Protein AF-A0A1H0BA08-F1 (afdb_monomer_lite)

Foldseek 3Di:
DPDPVVVVVVVVVVVVVVVVPDPDPPVVVVPPVPDPPPDDDDDDDCVVVVVVVVVPDDDPCNVVVVVVVVVVVVVVVVVVPDDPADPVNVVVVVVPDDD

Radius of gyration: 30.66 Å; chains: 1; bounding box: 64×46×69 Å

Organism: NCBI:txid391948

pLDDT: mean 82.48, std 11.99, range [54.66, 98.56]

Secondary structure (DSSP, 8-state):
---HHHHHHHHHHHHHHHHT-PPPP-TTGGGS---TTSPPPPPPPSHHHHHHGGGG---TTHHHHHHHHHHHHHHHHHHHTS-SS-HHHHHHHHH----

Sequence (99 aa):
MPHPCRALLLAVLATLGLAACTQFPELDARTADIDPRTPYPALVPLDPLLGRAKDDQITGDTESRLDARAAGLRARAAAMRGDVIGDDTRARMAAGVTR

Structure (mmCIF, N/CA/C/O backbone):
data_AF-A0A1H0BA08-F1
#
_entry.id   AF-A0A1H0BA08-F1
#
loop_
_atom_site.group_PDB
_atom_site.id
_atom_site.type_symbol
_atom_site.label_atom_id
_atom_site.label_alt_id
_atom_site.label_comp_id
_atom_site.label_asym_id
_atom_site.label_entity_id
_atom_site.label_seq_id
_atom_site.pdbx_PDB_ins_code
_atom_site.Cartn_x
_atom_site.Cartn_y
_atom_site.Cartn_z
_atom_site.occupancy
_atom_site.B_iso_or_equiv
_atom_site.auth_seq_id
_atom_site.auth_comp_id
_atom_site.auth_asym_id
_atom_site.auth_atom_id
_atom_site.pdbx_PDB_model_num
ATOM 1 N N . MET A 1 1 ? -1.288 -20.493 38.846 1.00 56.03 1 MET A N 1
ATOM 2 C CA . MET A 1 1 ? -1.447 -21.899 38.415 1.00 56.03 1 MET A CA 1
ATOM 3 C C . MET A 1 1 ? -1.705 -21.904 36.914 1.00 56.03 1 MET A C 1
ATOM 5 O O . MET A 1 1 ? -2.796 -21.506 36.519 1.00 56.03 1 MET A O 1
ATOM 9 N N . PRO A 1 2 ? -0.705 -22.203 36.066 1.00 57.56 2 PRO A N 1
ATOM 10 C CA . PRO A 1 2 ? -0.898 -22.193 34.618 1.00 57.56 2 PRO A CA 1
ATOM 11 C C . PRO A 1 2 ? -1.945 -23.244 34.238 1.00 57.56 2 PRO A C 1
ATOM 13 O O . PRO A 1 2 ? -1.864 -24.396 34.656 1.00 57.56 2 PRO A O 1
ATOM 16 N N . HIS A 1 3 ? -2.977 -22.816 33.513 1.00 67.06 3 HIS A N 1
ATOM 17 C CA . HIS A 1 3 ? -4.116 -23.666 33.195 1.00 67.06 3 HIS A CA 1
ATOM 18 C C . HIS A 1 3 ? -3.697 -24.788 32.236 1.00 67.06 3 HIS A C 1
ATOM 20 O O . HIS A 1 3 ? -3.103 -24.491 31.194 1.00 67.06 3 HIS A O 1
ATOM 26 N N . PRO A 1 4 ? -4.041 -26.054 32.539 1.00 75.38 4 PRO A N 1
ATOM 27 C CA . PRO A 1 4 ? -3.631 -27.217 31.745 1.00 75.38 4 PRO A CA 1
ATOM 28 C C . PRO A 1 4 ? -4.077 -27.092 30.282 1.00 75.38 4 PRO A C 1
ATOM 30 O O . PRO A 1 4 ? -3.377 -27.521 29.371 1.00 75.38 4 PRO A O 1
ATOM 33 N N . CYS A 1 5 ? -5.188 -26.389 30.054 1.00 78.06 5 CYS A N 1
ATOM 34 C CA . CYS A 1 5 ? -5.726 -26.089 28.733 1.00 78.06 5 CYS A CA 1
ATOM 35 C C . CYS A 1 5 ? -4.782 -25.212 27.882 1.00 78.06 5 CYS A C 1
ATOM 37 O O . CYS A 1 5 ? -4.618 -25.454 26.691 1.00 78.06 5 CYS A O 1
ATOM 39 N N . ARG A 1 6 ? -4.085 -24.238 28.490 1.00 87.69 6 ARG A N 1
ATOM 40 C CA . ARG A 1 6 ? -3.139 -23.354 27.783 1.00 87.69 6 ARG A CA 1
ATOM 41 C C . ARG A 1 6 ? -1.822 -24.064 27.463 1.00 87.69 6 ARG A C 1
ATOM 43 O O . ARG A 1 6 ? -1.255 -23.830 26.402 1.00 87.69 6 ARG A O 1
ATOM 50 N N . ALA A 1 7 ? -1.359 -24.942 28.352 1.00 86.50 7 ALA A N 1
ATOM 51 C CA . ALA A 1 7 ? -0.179 -25.772 28.108 1.00 86.50 7 ALA A CA 1
ATOM 52 C C . ALA A 1 7 ? -0.425 -26.787 26.977 1.00 86.50 7 ALA A C 1
ATOM 54 O O . ALA A 1 7 ? 0.413 -26.928 26.090 1.00 86.50 7 ALA A O 1
ATOM 55 N N . LEU A 1 8 ? -1.605 -27.419 26.960 1.00 89.69 8 LEU A N 1
ATOM 56 C CA . LEU A 1 8 ? -2.020 -28.330 25.891 1.00 89.69 8 LEU A CA 1
ATOM 57 C C . LEU A 1 8 ? -2.056 -27.622 24.529 1.00 89.69 8 LEU A C 1
ATOM 59 O O . LEU A 1 8 ? -1.520 -28.128 23.549 1.00 89.69 8 LEU A O 1
ATOM 63 N N . LEU A 1 9 ? -2.642 -26.424 24.476 1.00 92.69 9 LEU A N 1
ATOM 64 C CA . LEU A 1 9 ? -2.798 -25.667 23.233 1.00 92.69 9 LEU A CA 1
ATOM 65 C C . LEU A 1 9 ? -1.442 -25.230 22.648 1.00 92.69 9 LEU A C 1
ATOM 67 O O . LEU A 1 9 ? -1.236 -25.308 21.439 1.00 92.69 9 LEU A O 1
ATOM 71 N N . LEU A 1 10 ? -0.484 -24.853 23.504 1.00 92.38 10 LEU A N 1
ATOM 72 C CA . LEU A 1 10 ? 0.888 -24.541 23.087 1.00 92.38 10 LEU A CA 1
ATOM 73 C C . LEU A 1 10 ? 1.646 -25.776 22.578 1.00 92.38 10 LEU A C 1
ATOM 75 O O . LEU A 1 10 ? 2.374 -25.672 21.594 1.00 92.38 10 LEU A O 1
ATOM 79 N N . ALA A 1 11 ? 1.456 -26.944 23.200 1.00 91.00 11 ALA A N 1
ATOM 80 C CA . ALA A 1 11 ? 2.072 -28.192 22.745 1.00 91.00 11 ALA A CA 1
ATOM 81 C C . ALA A 1 11 ? 1.537 -28.635 21.369 1.00 91.00 11 ALA A C 1
ATOM 83 O O . ALA A 1 11 ? 2.307 -29.045 20.498 1.00 91.00 11 ALA A O 1
ATOM 84 N N . VAL A 1 12 ? 0.228 -28.489 21.136 1.00 92.31 12 VAL A N 1
ATOM 85 C CA . VAL A 1 12 ? -0.388 -28.758 19.826 1.00 92.31 12 VAL A CA 1
ATOM 86 C C . VAL A 1 12 ? 0.171 -27.808 18.761 1.00 92.31 12 VAL A C 1
ATOM 88 O O . VAL A 1 12 ? 0.626 -28.262 17.718 1.00 92.31 12 VAL A O 1
ATOM 91 N N . LEU A 1 13 ? 0.235 -26.502 19.033 1.00 91.50 13 LEU A N 1
ATOM 92 C CA . LEU A 1 13 ? 0.805 -25.532 18.087 1.00 91.50 13 LEU A CA 1
ATOM 93 C C . LEU A 1 13 ? 2.279 -25.811 17.760 1.00 91.50 13 LEU A C 1
ATOM 95 O O . LEU A 1 13 ? 2.676 -25.701 16.602 1.00 91.50 13 LEU A O 1
ATOM 99 N N . ALA A 1 14 ? 3.082 -26.202 18.753 1.00 89.00 14 ALA A N 1
ATOM 100 C CA . ALA A 1 14 ? 4.492 -26.526 18.545 1.00 89.00 14 ALA A CA 1
ATOM 101 C C . ALA A 1 14 ? 4.676 -27.756 17.640 1.00 89.00 14 ALA A C 1
ATOM 103 O O . ALA A 1 14 ? 5.490 -27.728 16.719 1.00 89.00 14 ALA A O 1
ATOM 104 N N . THR A 1 15 ? 3.895 -28.818 17.857 1.00 87.56 15 THR A N 1
ATOM 105 C CA . THR A 1 15 ? 3.964 -30.036 17.028 1.00 87.56 15 THR A CA 1
ATOM 106 C C . THR A 1 15 ? 3.490 -29.795 15.593 1.00 87.56 15 THR A C 1
ATOM 108 O O . THR A 1 15 ? 4.132 -30.271 14.657 1.00 87.56 15 THR A O 1
ATOM 111 N N . LEU A 1 16 ? 2.440 -28.989 15.397 1.00 87.25 16 LEU A N 1
ATOM 112 C CA . LEU A 1 16 ? 1.994 -28.575 14.062 1.00 87.25 16 LEU A CA 1
ATOM 113 C C . LEU A 1 16 ? 3.032 -27.691 13.354 1.00 87.25 16 LEU A C 1
ATOM 115 O O . LEU A 1 16 ? 3.239 -27.846 12.155 1.00 87.25 16 LEU A O 1
ATOM 119 N N . GLY A 1 17 ? 3.706 -26.796 14.081 1.00 85.38 17 GLY A N 1
ATOM 120 C CA . GLY A 1 17 ? 4.761 -25.943 13.527 1.00 85.38 17 GLY A CA 1
ATOM 121 C C . GLY A 1 17 ? 5.974 -26.735 13.031 1.00 85.38 17 GLY A C 1
ATOM 122 O O . GLY A 1 17 ? 6.504 -26.431 11.967 1.00 85.38 17 GLY A O 1
ATOM 123 N N . LEU A 1 18 ? 6.372 -27.790 13.750 1.00 79.31 18 LEU A N 1
ATOM 124 C CA . LEU A 1 18 ? 7.434 -28.699 13.300 1.00 79.31 18 LEU A CA 1
ATOM 125 C C . LEU A 1 18 ? 7.016 -29.522 12.070 1.00 79.31 18 LEU A C 1
ATOM 127 O O . LEU A 1 18 ? 7.849 -29.777 11.205 1.00 79.31 18 LEU A O 1
ATOM 131 N N . ALA A 1 19 ? 5.739 -29.906 11.966 1.00 76.56 19 ALA A N 1
ATOM 132 C CA . ALA A 1 19 ? 5.204 -30.619 10.803 1.00 76.56 19 ALA A CA 1
ATOM 133 C C . ALA A 1 19 ? 4.975 -29.711 9.578 1.00 76.56 19 ALA A C 1
ATOM 135 O O . ALA A 1 19 ? 4.912 -30.205 8.454 1.00 76.56 19 ALA A O 1
ATOM 136 N N . ALA A 1 20 ? 4.867 -28.393 9.775 1.00 71.06 20 ALA A N 1
ATOM 137 C CA . ALA A 1 20 ? 4.725 -27.415 8.696 1.00 71.06 20 ALA A CA 1
ATOM 138 C C . ALA A 1 20 ? 6.035 -27.161 7.930 1.00 71.06 20 ALA A C 1
ATOM 140 O O . ALA A 1 20 ? 6.000 -26.628 6.821 1.00 71.06 20 ALA A O 1
ATOM 141 N N . CYS A 1 21 ? 7.184 -27.578 8.473 1.00 72.81 21 CYS A N 1
ATOM 142 C CA . CYS A 1 21 ? 8.442 -27.663 7.734 1.00 72.81 21 CYS A CA 1
ATOM 143 C C . CYS A 1 21 ? 8.414 -28.875 6.790 1.00 72.81 21 CYS A C 1
ATOM 145 O O . CYS A 1 21 ? 9.145 -29.848 6.968 1.00 72.81 21 CYS A O 1
ATOM 147 N N . THR A 1 22 ? 7.529 -28.837 5.798 1.00 73.75 22 THR A N 1
ATOM 148 C CA . THR A 1 22 ? 7.483 -29.839 4.735 1.00 73.75 22 THR A CA 1
ATOM 149 C C . THR A 1 22 ? 8.632 -29.610 3.762 1.00 73.75 22 THR A C 1
ATOM 151 O O . THR A 1 22 ? 9.071 -28.475 3.565 1.00 73.75 22 THR A O 1
ATOM 154 N N . GLN A 1 23 ? 9.108 -30.682 3.130 1.00 71.81 23 GLN A N 1
ATOM 155 C CA . GLN A 1 23 ? 10.139 -30.608 2.098 1.00 71.81 23 GLN A CA 1
ATOM 156 C C . GLN A 1 23 ? 9.744 -29.575 1.034 1.00 71.81 23 GLN A C 1
ATOM 158 O O . GLN A 1 23 ? 8.631 -29.617 0.506 1.00 71.81 23 GLN A O 1
ATOM 163 N N . PHE A 1 24 ? 10.648 -28.633 0.751 1.00 69.75 24 PHE A N 1
ATOM 164 C CA . PHE A 1 24 ? 10.483 -27.699 -0.356 1.00 69.75 24 PHE A CA 1
ATOM 165 C C . PHE A 1 24 ? 10.257 -28.522 -1.630 1.00 69.75 24 PHE A C 1
ATOM 167 O O . PHE A 1 24 ? 11.071 -29.407 -1.908 1.00 69.75 24 PHE A O 1
ATOM 174 N N . PRO A 1 25 ? 9.160 -28.302 -2.375 1.00 66.62 25 PRO A N 1
ATOM 175 C CA . PRO A 1 25 ? 8.966 -29.009 -3.627 1.00 66.62 25 PRO A CA 1
ATOM 176 C C . PRO A 1 25 ? 10.139 -28.654 -4.536 1.00 66.62 25 PRO A C 1
ATOM 178 O O . PRO A 1 25 ? 10.433 -27.476 -4.739 1.00 66.62 25 PRO A O 1
ATOM 181 N N . GLU A 1 26 ? 10.834 -29.670 -5.038 1.00 63.34 26 GLU A N 1
ATOM 182 C CA . GLU A 1 26 ? 11.951 -29.498 -5.958 1.00 63.34 26 GLU A CA 1
ATOM 183 C C . GLU A 1 26 ? 11.413 -28.779 -7.203 1.00 63.34 26 GLU A C 1
ATOM 185 O O . GLU A 1 26 ? 10.745 -29.357 -8.059 1.00 63.34 26 GLU A O 1
ATOM 190 N N . LEU A 1 27 ? 11.647 -27.467 -7.282 1.00 58.72 27 LEU A N 1
ATOM 191 C CA . LEU A 1 27 ? 11.301 -26.610 -8.420 1.00 58.72 27 LEU A CA 1
ATOM 192 C C . LEU A 1 27 ? 12.232 -26.868 -9.622 1.00 58.72 27 LEU A C 1
ATOM 194 O O . LEU A 1 27 ? 12.439 -25.992 -10.462 1.00 58.72 27 LEU A O 1
ATOM 198 N N . ASP A 1 28 ? 12.736 -28.095 -9.746 1.00 56.06 28 ASP A N 1
ATOM 199 C CA . ASP A 1 28 ? 13.428 -28.611 -10.926 1.00 56.06 28 ASP A CA 1
ATOM 200 C C . ASP A 1 28 ? 12.467 -28.878 -12.091 1.00 56.06 28 ASP A C 1
ATOM 202 O O . ASP A 1 28 ? 12.894 -29.235 -13.186 1.00 56.06 28 ASP A O 1
ATOM 206 N N . ALA A 1 29 ? 11.179 -28.549 -11.938 1.00 55.03 29 ALA A N 1
ATOM 207 C CA . ALA A 1 29 ? 10.223 -28.388 -13.036 1.00 55.03 29 ALA A CA 1
ATOM 208 C C . ALA A 1 29 ? 10.586 -27.256 -14.034 1.00 55.03 29 ALA A C 1
ATOM 210 O O . ALA A 1 29 ? 9.796 -26.928 -14.916 1.00 55.03 29 ALA A O 1
ATOM 211 N N . ARG A 1 30 ? 11.812 -26.707 -13.982 1.00 54.66 30 ARG A N 1
ATOM 212 C CA . ARG A 1 30 ? 12.487 -26.178 -15.185 1.00 54.66 30 ARG A CA 1
ATOM 213 C C . ARG A 1 30 ? 12.867 -27.276 -16.194 1.00 54.66 30 ARG A C 1
ATOM 215 O O . ARG A 1 30 ? 13.525 -26.983 -17.181 1.00 54.66 30 ARG A O 1
ATOM 222 N N . THR A 1 31 ? 12.443 -28.511 -15.964 1.00 55.97 31 THR A N 1
ATOM 223 C CA . THR A 1 31 ? 12.458 -29.627 -16.911 1.00 55.97 31 THR A CA 1
ATOM 224 C C . THR A 1 31 ? 11.062 -29.897 -17.471 1.00 55.97 31 THR A C 1
ATOM 226 O O . THR A 1 31 ? 10.678 -31.037 -17.713 1.00 55.97 31 THR A O 1
ATOM 229 N N . ALA A 1 32 ? 10.281 -28.848 -17.757 1.00 61.28 32 ALA A N 1
ATOM 230 C CA . ALA A 1 32 ? 9.478 -28.979 -18.968 1.00 61.28 32 ALA A CA 1
ATOM 231 C C . ALA A 1 32 ? 10.462 -29.361 -20.086 1.00 61.28 32 ALA A C 1
ATOM 233 O O . ALA A 1 32 ? 11.551 -28.786 -20.145 1.00 61.28 32 ALA A O 1
ATOM 234 N N . ASP A 1 33 ? 10.123 -30.361 -20.895 1.00 64.75 33 ASP A N 1
ATOM 235 C CA . ASP A 1 33 ? 10.911 -30.792 -22.050 1.00 64.75 33 ASP A CA 1
ATOM 236 C C . ASP A 1 33 ? 10.862 -29.647 -23.080 1.00 64.75 33 ASP A C 1
ATOM 238 O O . ASP A 1 33 ? 10.061 -29.623 -24.014 1.00 64.75 33 ASP A O 1
ATOM 242 N N . ILE A 1 34 ? 11.595 -28.572 -22.786 1.00 68.25 34 ILE A N 1
ATOM 243 C CA . ILE A 1 34 ? 11.654 -27.374 -23.602 1.00 68.25 34 ILE A CA 1
ATOM 244 C C . ILE A 1 34 ? 12.514 -27.786 -24.775 1.00 68.25 34 ILE A C 1
ATOM 246 O O . ILE A 1 34 ? 13.722 -27.974 -24.620 1.00 68.25 34 ILE A O 1
ATOM 250 N N . ASP A 1 35 ? 11.881 -27.933 -25.939 1.00 80.31 35 ASP A N 1
ATOM 251 C CA . ASP A 1 35 ? 12.602 -28.106 -27.191 1.00 80.31 35 ASP A CA 1
ATOM 252 C C . ASP A 1 35 ? 13.708 -27.033 -27.229 1.00 80.31 35 ASP A C 1
ATOM 254 O O . ASP A 1 35 ? 13.383 -25.842 -27.176 1.00 80.31 35 ASP A O 1
ATOM 258 N N . PRO A 1 36 ? 15.000 -27.409 -27.295 1.00 77.88 36 PRO A N 1
ATOM 259 C CA . PRO A 1 36 ? 16.110 -26.459 -27.339 1.00 77.88 36 PRO A CA 1
ATOM 260 C C . PRO A 1 36 ? 16.028 -25.494 -28.527 1.00 77.88 36 PRO A C 1
ATOM 262 O O . PRO A 1 36 ? 16.727 -24.483 -28.561 1.00 77.88 36 PRO A O 1
ATOM 265 N N . ARG A 1 37 ? 15.193 -25.815 -29.524 1.00 84.94 37 ARG A N 1
ATOM 266 C CA . ARG A 1 37 ? 14.891 -24.967 -30.678 1.00 84.94 37 ARG A CA 1
ATOM 267 C C . ARG A 1 37 ? 13.746 -23.988 -30.431 1.00 84.94 37 ARG A C 1
ATOM 269 O O . ARG A 1 37 ? 13.482 -23.166 -31.308 1.00 84.94 37 ARG A O 1
ATOM 276 N N . THR A 1 38 ? 13.079 -24.051 -29.278 1.00 84.88 38 THR A N 1
ATOM 277 C CA . THR A 1 38 ? 12.038 -23.096 -28.891 1.00 84.88 38 THR A CA 1
ATOM 278 C C . THR A 1 38 ? 12.652 -21.700 -28.846 1.00 84.88 38 THR A C 1
ATOM 280 O O . THR A 1 38 ? 13.592 -21.471 -28.078 1.00 84.88 38 THR A O 1
ATOM 283 N N . PRO A 1 39 ? 12.154 -20.746 -29.650 1.00 86.69 39 PRO A N 1
ATOM 284 C CA . PRO A 1 39 ? 12.636 -19.379 -29.595 1.00 86.69 39 PRO A CA 1
ATOM 285 C C . PRO A 1 39 ? 12.429 -18.802 -28.198 1.00 86.69 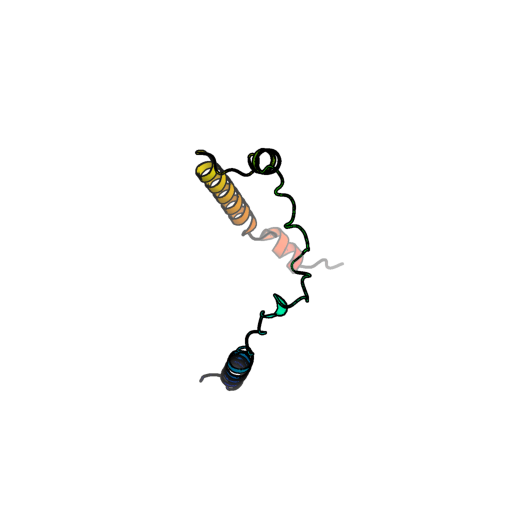39 PRO A C 1
ATOM 287 O O . PRO A 1 39 ? 11.380 -18.992 -27.578 1.00 86.69 39 PRO A O 1
ATOM 290 N N . TYR A 1 40 ? 13.425 -18.064 -27.718 1.00 84.25 40 TYR A N 1
ATOM 291 C CA . TYR A 1 40 ? 13.280 -17.308 -26.483 1.00 84.25 40 TYR A CA 1
ATOM 292 C C . TYR A 1 40 ? 12.092 -16.334 -26.615 1.00 84.25 40 TYR A C 1
ATOM 294 O O . TYR A 1 40 ? 11.891 -15.776 -27.701 1.00 84.25 40 TYR A O 1
ATOM 302 N N . PRO A 1 41 ? 11.292 -16.115 -25.555 1.00 85.00 41 PRO A N 1
ATOM 303 C CA . PRO A 1 41 ? 10.188 -15.167 -25.610 1.00 85.00 41 PRO A CA 1
ATOM 304 C C . PRO A 1 41 ? 10.675 -13.777 -26.022 1.00 85.00 41 PRO A C 1
ATOM 306 O O . PRO A 1 41 ? 11.739 -13.314 -25.606 1.00 85.00 41 PRO A O 1
ATOM 309 N N . ALA A 1 42 ? 9.872 -13.095 -26.834 1.00 89.94 42 ALA A N 1
ATOM 310 C CA . ALA A 1 42 ? 10.173 -11.734 -27.239 1.00 89.94 42 ALA A CA 1
ATOM 311 C C . ALA A 1 42 ? 10.158 -10.806 -26.016 1.00 89.94 42 ALA A C 1
ATOM 313 O O . ALA A 1 42 ? 9.182 -10.763 -25.263 1.00 89.94 42 ALA A O 1
ATOM 314 N N . LEU A 1 43 ? 11.239 -10.048 -25.831 1.00 87.44 43 LEU A N 1
ATOM 315 C CA . LEU A 1 43 ? 11.292 -8.998 -24.822 1.00 87.44 43 LEU A CA 1
ATOM 316 C C . LEU A 1 43 ? 10.373 -7.857 -25.261 1.00 87.44 43 LEU A C 1
ATOM 318 O O . LEU A 1 43 ? 10.566 -7.265 -26.323 1.00 87.44 43 LEU A O 1
ATOM 322 N N . VAL A 1 44 ? 9.369 -7.553 -24.443 1.00 88.81 44 VAL A N 1
ATOM 323 C CA . VAL A 1 44 ? 8.500 -6.394 -24.659 1.00 88.81 44 VAL A CA 1
ATOM 324 C C . VAL A 1 44 ? 9.141 -5.138 -24.058 1.00 88.81 44 VAL A C 1
ATOM 326 O O . VAL A 1 44 ? 9.746 -5.224 -22.986 1.00 88.81 44 VAL A O 1
ATOM 329 N N . PRO A 1 45 ? 9.023 -3.967 -24.712 1.00 88.56 45 PRO A N 1
ATOM 330 C CA . PRO A 1 45 ? 9.518 -2.711 -24.157 1.00 88.56 45 PRO A CA 1
ATOM 331 C C . PRO A 1 45 ? 8.908 -2.421 -22.784 1.00 88.56 45 PRO A C 1
ATOM 333 O O . PRO A 1 45 ? 7.701 -2.578 -22.587 1.00 88.56 45 PRO A O 1
ATOM 336 N N . LEU A 1 46 ? 9.741 -1.976 -21.843 1.00 87.31 46 LEU A N 1
ATOM 337 C CA . LEU A 1 46 ? 9.310 -1.674 -20.477 1.00 87.31 46 LEU A CA 1
ATOM 338 C C . LEU A 1 46 ? 8.717 -0.268 -20.340 1.00 87.31 46 LEU A C 1
ATOM 340 O O . LEU A 1 46 ? 7.905 -0.052 -19.443 1.00 87.31 46 LEU A O 1
ATOM 344 N N . ASP A 1 47 ? 9.058 0.674 -21.222 1.00 85.94 47 ASP A N 1
ATOM 345 C CA . ASP A 1 47 ? 8.591 2.066 -21.143 1.00 85.94 47 ASP A CA 1
ATOM 346 C C . ASP A 1 47 ? 7.059 2.216 -21.035 1.00 85.94 47 ASP A C 1
ATOM 348 O O . ASP A 1 47 ? 6.603 2.967 -20.166 1.00 85.94 47 ASP A O 1
ATOM 352 N N . PRO A 1 48 ? 6.227 1.477 -21.805 1.00 82.50 48 PRO A N 1
ATOM 353 C CA . PRO A 1 48 ? 4.770 1.540 -21.663 1.00 82.50 48 PRO A CA 1
ATOM 354 C C . PRO A 1 48 ? 4.268 1.037 -20.301 1.00 82.50 48 PRO A C 1
ATOM 356 O O . PRO A 1 48 ? 3.246 1.508 -19.802 1.00 82.50 48 PRO A O 1
ATOM 359 N N . LEU A 1 49 ? 4.979 0.084 -19.688 1.00 81.56 49 LEU A N 1
ATOM 360 C CA . LEU A 1 49 ? 4.637 -0.474 -18.377 1.00 81.56 49 LEU A CA 1
ATOM 361 C C . LEU A 1 49 ? 5.036 0.489 -17.255 1.00 81.56 49 LEU A C 1
ATOM 363 O O . LEU A 1 49 ? 4.266 0.719 -16.324 1.00 81.56 49 LEU A O 1
ATOM 367 N N . LEU A 1 50 ? 6.215 1.099 -17.376 1.00 82.69 50 LEU A N 1
ATOM 368 C CA . LEU A 1 50 ? 6.738 2.067 -16.415 1.00 82.69 50 LEU A CA 1
ATOM 369 C C . LEU A 1 50 ? 5.942 3.373 -16.423 1.00 82.69 50 LEU A C 1
ATOM 371 O O . LEU A 1 50 ? 5.719 3.950 -15.362 1.00 82.69 50 LEU A O 1
ATOM 375 N N . GLY A 1 51 ? 5.450 3.811 -17.587 1.00 79.00 51 GLY A N 1
ATOM 376 C CA . GLY A 1 51 ? 4.569 4.977 -17.693 1.00 79.00 51 GLY A CA 1
ATOM 377 C C . GLY A 1 51 ? 3.292 4.840 -16.859 1.00 79.00 51 GLY A C 1
ATOM 378 O O . GLY A 1 51 ? 2.850 5.817 -16.263 1.00 79.00 51 GLY A O 1
ATOM 379 N N . ARG A 1 52 ? 2.750 3.619 -16.744 1.00 72.81 52 ARG A N 1
ATOM 380 C CA . ARG A 1 52 ? 1.558 3.316 -15.937 1.00 72.81 52 ARG A CA 1
ATOM 381 C C . ARG A 1 52 ? 1.835 3.261 -14.433 1.00 72.81 52 ARG A C 1
ATOM 383 O O . ARG A 1 52 ? 0.931 3.484 -13.642 1.00 72.81 52 ARG A O 1
ATOM 390 N N . ALA A 1 53 ? 3.073 2.976 -14.036 1.00 70.69 53 ALA A N 1
ATOM 391 C CA . ALA A 1 53 ? 3.472 2.872 -12.633 1.00 70.69 53 ALA A CA 1
ATOM 392 C C . ALA A 1 53 ? 3.747 4.233 -11.965 1.00 70.69 53 ALA A C 1
ATOM 394 O O . ALA A 1 53 ? 3.988 4.289 -10.761 1.00 70.69 53 ALA A O 1
ATOM 395 N N . LYS A 1 54 ? 3.737 5.335 -12.727 1.00 67.00 54 LYS A N 1
ATOM 396 C CA . LYS A 1 54 ? 4.030 6.676 -12.198 1.00 67.00 54 LYS A CA 1
ATOM 397 C C . LYS A 1 54 ? 2.950 7.216 -11.257 1.00 67.00 54 LYS A C 1
ATOM 399 O O . LYS A 1 54 ? 3.267 8.075 -10.439 1.00 67.00 54 LYS A O 1
ATOM 404 N N . ASP A 1 55 ? 1.721 6.716 -11.351 1.00 68.31 55 ASP A N 1
ATOM 405 C CA . ASP A 1 55 ? 0.582 7.244 -10.590 1.00 68.31 55 ASP A CA 1
ATOM 406 C C . ASP A 1 55 ? 0.664 6.935 -9.080 1.00 68.31 55 ASP A C 1
ATOM 408 O O . ASP A 1 55 ? 0.177 7.723 -8.273 1.00 68.31 55 ASP A O 1
ATOM 412 N N . ASP A 1 56 ? 1.356 5.858 -8.687 1.00 71.06 56 ASP A N 1
ATOM 413 C CA . ASP A 1 56 ? 1.499 5.411 -7.289 1.00 71.06 56 ASP A CA 1
ATOM 414 C C . ASP A 1 56 ? 2.903 5.682 -6.703 1.00 71.06 56 ASP A C 1
ATOM 416 O O . ASP A 1 56 ? 3.362 5.003 -5.779 1.00 71.06 56 ASP A O 1
ATOM 420 N N . GLN A 1 57 ? 3.632 6.670 -7.233 1.00 82.19 57 GLN A N 1
ATOM 421 C CA . GLN A 1 57 ? 4.958 7.010 -6.711 1.00 82.19 57 GLN A CA 1
ATOM 422 C C . GLN A 1 57 ? 4.903 7.834 -5.422 1.00 82.19 57 GLN A C 1
ATOM 424 O O . GLN A 1 57 ? 4.163 8.810 -5.293 1.00 82.19 57 GLN A O 1
ATOM 429 N 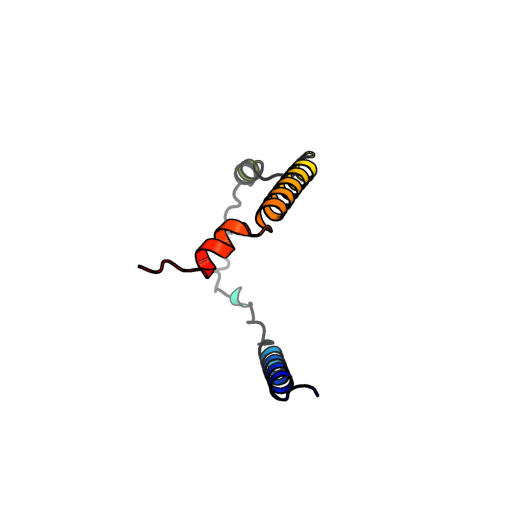N . ILE A 1 58 ? 5.788 7.479 -4.486 1.00 89.56 58 ILE A N 1
ATOM 430 C CA . ILE A 1 58 ? 6.079 8.291 -3.306 1.00 89.56 58 ILE A CA 1
ATOM 431 C C . ILE A 1 58 ? 6.692 9.612 -3.783 1.00 89.56 58 ILE A C 1
ATOM 433 O O . ILE A 1 58 ? 7.795 9.656 -4.323 1.00 89.56 58 ILE A O 1
ATOM 437 N N . THR A 1 59 ? 5.959 10.696 -3.567 1.00 89.06 59 THR A N 1
ATOM 438 C CA . THR A 1 59 ? 6.426 12.075 -3.744 1.00 89.06 59 THR A CA 1
ATOM 439 C C . THR A 1 59 ? 6.896 12.658 -2.409 1.00 89.06 59 THR A C 1
ATOM 441 O O . THR A 1 59 ? 6.621 12.086 -1.350 1.00 89.06 59 THR A O 1
ATOM 444 N N . GLY A 1 60 ? 7.555 13.821 -2.432 1.00 91.62 60 GLY A N 1
ATOM 445 C CA . GLY A 1 60 ? 8.042 14.484 -1.214 1.00 91.62 60 GLY A CA 1
ATOM 446 C C . GLY A 1 60 ? 6.953 14.855 -0.193 1.00 91.62 60 GLY A C 1
ATOM 447 O O . GLY A 1 60 ? 7.263 15.003 0.980 1.00 91.62 60 GLY A O 1
ATOM 448 N N . ASP A 1 61 ? 5.685 14.947 -0.608 1.00 93.56 61 ASP A N 1
ATOM 449 C CA . ASP A 1 61 ? 4.535 15.256 0.266 1.00 93.56 61 ASP A CA 1
ATOM 450 C C . ASP A 1 61 ? 3.781 13.991 0.735 1.00 93.56 61 ASP A C 1
ATOM 452 O O . ASP A 1 61 ? 2.712 14.052 1.338 1.00 93.56 61 ASP A O 1
ATOM 456 N N . THR A 1 62 ? 4.294 12.794 0.439 1.00 94.00 62 THR A N 1
ATOM 457 C CA . THR A 1 62 ? 3.601 11.545 0.807 1.00 94.00 62 THR A CA 1
ATOM 458 C C . THR A 1 62 ? 3.535 11.368 2.322 1.00 94.00 62 THR A C 1
ATOM 460 O O . THR A 1 62 ? 2.492 10.988 2.851 1.00 94.00 62 THR A O 1
ATOM 463 N N . GLU A 1 63 ? 4.629 11.669 3.021 1.00 95.06 63 GLU A N 1
ATOM 464 C CA . GLU A 1 63 ? 4.743 11.517 4.474 1.00 95.06 63 GLU A CA 1
ATOM 465 C C . GLU A 1 63 ? 3.762 12.435 5.217 1.00 95.06 63 GLU A C 1
ATOM 467 O O . GLU A 1 63 ? 2.890 11.957 5.942 1.00 95.06 63 GLU A O 1
ATOM 472 N N . SER A 1 64 ? 3.799 13.737 4.927 1.00 96.81 64 SER A N 1
ATOM 473 C CA . SER A 1 64 ? 2.884 14.752 5.471 1.00 96.81 64 SER A CA 1
ATOM 474 C C . SER A 1 64 ? 1.409 14.411 5.232 1.00 96.81 64 SER A C 1
ATOM 476 O O . SER A 1 64 ? 0.583 14.543 6.141 1.00 96.81 64 SER A O 1
ATOM 478 N N . ARG A 1 65 ? 1.046 13.932 4.034 1.00 96.31 65 ARG A N 1
ATOM 479 C CA . ARG A 1 65 ? -0.334 13.510 3.720 1.00 96.31 65 ARG A CA 1
ATOM 480 C C . ARG A 1 65 ? -0.778 12.307 4.543 1.00 96.31 65 ARG A C 1
ATOM 482 O O . ARG A 1 65 ? -1.929 12.262 4.992 1.00 96.31 65 ARG A O 1
ATOM 489 N N . LEU A 1 66 ? 0.099 11.321 4.717 1.00 97.00 66 LEU A N 1
ATOM 490 C CA . LEU A 1 66 ? -0.190 10.137 5.523 1.00 97.00 66 LEU A CA 1
ATOM 491 C C . LEU A 1 66 ? -0.325 10.501 7.004 1.00 97.00 66 LEU A C 1
ATOM 493 O O . LEU A 1 66 ? -1.292 10.070 7.639 1.00 97.00 66 LEU A O 1
ATOM 497 N N . ASP A 1 67 ? 0.553 11.357 7.523 1.00 98.31 67 ASP A N 1
ATOM 498 C CA . ASP A 1 67 ? 0.495 11.847 8.900 1.00 98.31 67 ASP A CA 1
ATOM 499 C C . ASP A 1 67 ? -0.783 12.635 9.182 1.00 98.31 67 ASP A C 1
ATOM 501 O O . ASP A 1 67 ? -1.488 12.351 10.158 1.00 98.31 67 ASP A O 1
ATOM 505 N N . ALA A 1 68 ? -1.150 13.563 8.294 1.00 98.12 68 ALA A N 1
ATOM 506 C CA . ALA A 1 68 ? -2.388 14.329 8.407 1.00 98.12 68 ALA A CA 1
ATOM 507 C C . ALA A 1 68 ? -3.620 13.410 8.415 1.00 98.12 68 ALA A C 1
ATOM 509 O O . ALA A 1 68 ? -4.529 13.559 9.242 1.00 98.12 68 ALA A O 1
ATOM 510 N N . ARG A 1 69 ? -3.641 12.403 7.533 1.00 97.56 69 ARG A N 1
ATOM 511 C CA . ARG A 1 69 ? -4.723 11.414 7.481 1.00 97.56 69 ARG A CA 1
ATOM 512 C C . ARG A 1 69 ? -4.782 10.588 8.764 1.00 97.56 69 ARG A C 1
ATOM 514 O O . ARG A 1 69 ? -5.868 10.393 9.313 1.00 97.56 69 ARG A O 1
ATOM 521 N N . ALA A 1 70 ? -3.640 10.130 9.267 1.00 98.56 70 ALA A N 1
ATOM 522 C CA . ALA A 1 70 ? -3.562 9.363 10.502 1.00 98.56 70 ALA A CA 1
ATOM 523 C C . ALA A 1 70 ? -4.019 10.192 11.715 1.00 98.56 70 ALA A C 1
ATOM 525 O O . ALA A 1 70 ? -4.776 9.693 12.550 1.00 98.56 70 ALA A O 1
ATOM 526 N N . ALA A 1 71 ? -3.629 11.467 11.802 1.00 98.50 71 ALA A N 1
ATOM 527 C CA . ALA A 1 71 ? -4.099 12.392 12.832 1.00 98.50 71 ALA A CA 1
ATOM 528 C C . ALA A 1 71 ? -5.627 12.569 12.787 1.00 98.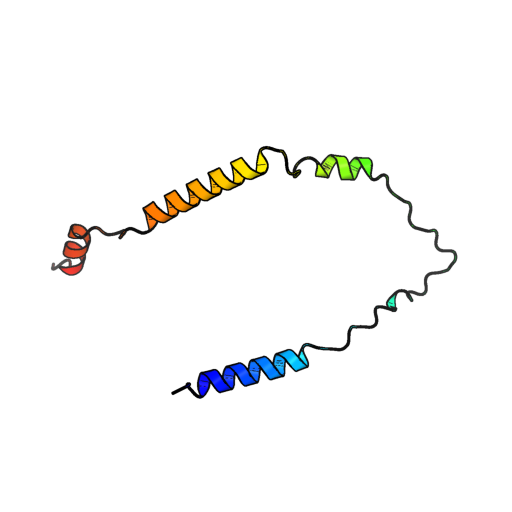50 71 ALA A C 1
ATOM 530 O O . ALA A 1 71 ? -6.296 12.415 13.812 1.00 98.50 71 ALA A O 1
ATOM 531 N N . GLY A 1 72 ? -6.200 12.785 11.598 1.00 98.19 72 GLY A N 1
ATOM 532 C CA . GLY A 1 72 ? -7.650 12.896 11.416 1.00 98.19 72 GLY A CA 1
ATOM 533 C C . GLY A 1 72 ? -8.409 11.629 11.829 1.00 98.19 72 GLY A C 1
ATOM 534 O O . GLY A 1 72 ? -9.445 11.709 12.492 1.00 98.19 72 GLY A O 1
ATOM 535 N N . LEU A 1 73 ? -7.880 10.447 11.499 1.00 98.12 73 LEU A N 1
ATOM 536 C CA . LEU A 1 73 ? -8.463 9.169 11.922 1.00 98.12 73 LEU A CA 1
ATOM 537 C C . LEU A 1 73 ? -8.426 8.998 13.446 1.00 98.12 73 LEU A C 1
ATOM 539 O O . LEU A 1 73 ? -9.428 8.596 14.040 1.00 98.12 73 LEU A O 1
ATOM 543 N N . ARG A 1 74 ? -7.311 9.351 14.097 1.00 97.38 74 ARG A N 1
ATOM 544 C CA . ARG A 1 74 ? -7.187 9.294 15.563 1.00 97.38 74 ARG A CA 1
ATOM 545 C C . ARG A 1 74 ? -8.154 10.252 16.258 1.00 97.38 74 ARG A C 1
ATOM 547 O O . ARG A 1 74 ? -8.770 9.853 17.245 1.00 97.38 74 ARG A O 1
ATOM 554 N N . ALA A 1 75 ? -8.331 11.464 15.728 1.00 96.62 75 ALA A N 1
ATOM 555 C CA . ALA A 1 75 ? -9.286 12.440 16.251 1.00 96.62 75 ALA A CA 1
ATOM 556 C C . ALA A 1 75 ? -10.734 11.930 16.159 1.00 96.62 75 ALA A C 1
ATOM 558 O O . ALA A 1 75 ? -11.465 11.957 17.148 1.00 96.62 75 ALA A O 1
ATOM 559 N N . ARG A 1 76 ? -11.131 11.365 15.009 1.00 94.62 76 ARG A N 1
ATOM 560 C CA . ARG A 1 76 ? -12.453 10.732 14.846 1.00 94.62 76 ARG A CA 1
ATOM 561 C C . ARG A 1 76 ? -12.654 9.573 15.818 1.00 94.62 76 ARG A C 1
ATOM 563 O O . ARG A 1 76 ? -13.693 9.481 16.459 1.00 94.62 76 ARG A O 1
ATOM 570 N N . ALA A 1 77 ? -11.651 8.711 15.969 1.00 95.31 77 ALA A N 1
ATOM 571 C CA . ALA A 1 77 ? -11.710 7.610 16.925 1.00 95.31 77 ALA A CA 1
ATOM 572 C C . ALA A 1 77 ? -11.800 8.097 18.378 1.00 95.31 77 ALA A C 1
ATOM 574 O O . ALA A 1 77 ? -12.456 7.463 19.196 1.00 95.31 77 ALA A O 1
ATOM 575 N N . ALA A 1 78 ? -11.144 9.206 18.732 1.00 92.81 78 ALA A N 1
ATOM 576 C CA . ALA A 1 78 ? -11.293 9.817 20.051 1.00 92.81 78 ALA A CA 1
ATOM 577 C C . ALA A 1 78 ? -12.730 10.310 20.280 1.00 92.81 78 ALA A C 1
ATOM 579 O O . ALA A 1 78 ? -13.308 9.992 21.312 1.00 92.81 78 ALA A O 1
ATOM 580 N N . ALA A 1 79 ? -13.333 10.979 19.293 1.00 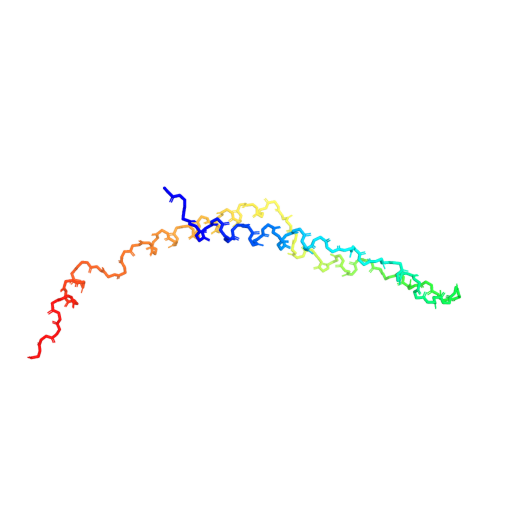88.88 79 ALA A N 1
ATOM 581 C CA . ALA A 1 79 ? -14.724 11.426 19.373 1.00 88.88 79 ALA A CA 1
ATOM 582 C C . ALA A 1 79 ? -15.725 10.261 19.512 1.00 88.88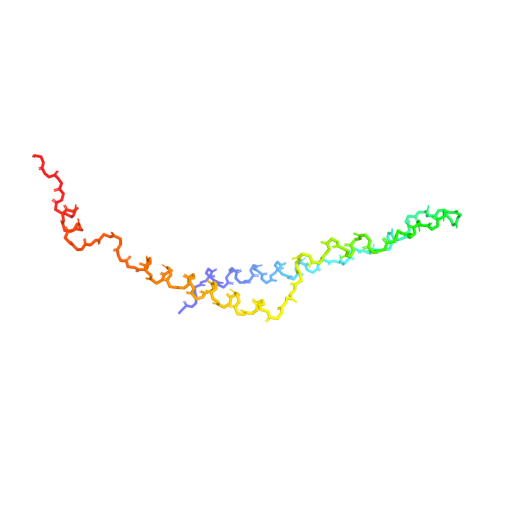 79 ALA A C 1
ATOM 584 O O . ALA A 1 79 ? -16.711 10.386 20.229 1.00 88.88 79 ALA A O 1
ATOM 585 N N . MET A 1 80 ? -15.460 9.114 18.878 1.00 89.12 80 MET A N 1
ATOM 586 C CA . MET A 1 80 ? -16.326 7.926 18.964 1.00 89.12 80 MET A CA 1
ATOM 587 C C . MET A 1 80 ? -16.166 7.111 20.254 1.00 89.12 80 MET A C 1
ATOM 589 O O . MET A 1 80 ? -16.975 6.227 20.508 1.00 89.12 80 MET A O 1
ATOM 593 N N . ARG A 1 81 ? -15.123 7.351 21.057 1.00 86.00 81 ARG A 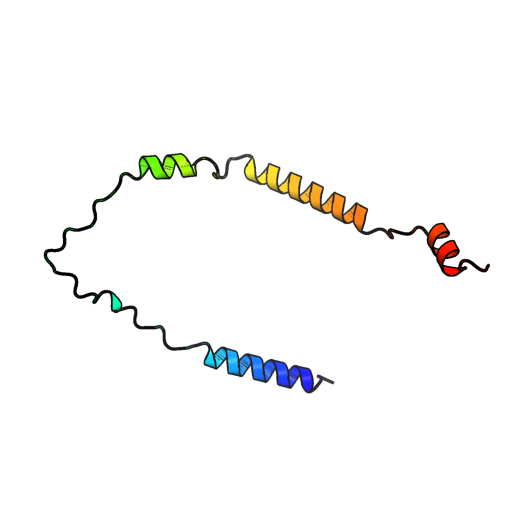N 1
ATOM 594 C CA . ARG A 1 81 ? -14.850 6.573 22.280 1.00 86.00 81 ARG A CA 1
ATOM 595 C C . ARG A 1 81 ? -15.700 6.986 23.489 1.00 86.00 81 ARG A C 1
ATOM 597 O O . ARG A 1 81 ? -15.555 6.379 24.545 1.00 86.00 81 ARG A O 1
ATOM 604 N N . GLY A 1 82 ? -16.556 7.997 23.341 1.00 80.81 82 GLY A N 1
ATOM 605 C CA . GLY A 1 82 ? -17.536 8.384 24.354 1.00 80.81 82 GLY A CA 1
ATOM 606 C C . GLY A 1 82 ? -18.736 7.437 24.408 1.00 80.81 82 GLY A C 1
ATOM 607 O O . GLY A 1 82 ? -18.999 6.683 23.472 1.00 80.81 82 GLY A O 1
ATOM 608 N N . ASP A 1 83 ? -19.471 7.490 25.515 1.00 76.19 83 ASP A N 1
ATOM 609 C CA . ASP A 1 83 ? -20.703 6.726 25.669 1.00 76.19 83 ASP A CA 1
ATOM 610 C C . ASP A 1 83 ? -21.769 7.280 24.707 1.00 76.19 83 ASP A C 1
ATOM 612 O O . ASP A 1 83 ? -22.115 8.460 24.758 1.00 76.19 83 ASP A O 1
ATOM 616 N N . VAL A 1 84 ? -22.266 6.443 23.791 1.00 79.81 84 VAL A N 1
ATOM 617 C CA . VAL A 1 84 ? -23.247 6.850 22.760 1.00 79.81 84 VAL A CA 1
ATOM 618 C C . VAL A 1 84 ? -24.584 7.243 23.398 1.00 79.81 84 VAL A C 1
ATOM 620 O O . VAL A 1 84 ? -25.367 7.995 22.820 1.00 79.81 84 VAL A O 1
ATOM 623 N N . ILE A 1 85 ? -24.835 6.746 24.611 1.00 84.06 85 ILE A N 1
ATOM 624 C CA . ILE A 1 85 ? -26.035 7.015 25.392 1.00 84.06 85 ILE A CA 1
ATOM 625 C C . ILE A 1 85 ? -25.639 7.843 26.612 1.00 84.06 85 ILE A C 1
ATOM 627 O O . ILE A 1 85 ? -25.033 7.314 27.547 1.00 84.06 85 ILE A O 1
ATOM 631 N N . GLY A 1 86 ? -26.024 9.122 26.599 1.00 84.88 86 GLY A N 1
ATOM 632 C CA . GLY A 1 86 ? -25.852 10.020 27.739 1.00 84.88 86 GLY A CA 1
ATOM 633 C C . GLY A 1 86 ? -26.628 9.548 28.972 1.00 84.88 86 GLY A C 1
ATOM 634 O O . GLY A 1 86 ? -27.631 8.838 28.855 1.00 84.88 86 GLY A O 1
ATOM 635 N N . ASP A 1 87 ? -26.175 9.964 30.152 1.00 84.19 87 ASP A N 1
ATOM 636 C CA . ASP A 1 87 ? -26.657 9.454 31.444 1.00 84.19 87 ASP A CA 1
ATOM 637 C C . ASP A 1 87 ? -28.173 9.587 31.631 1.00 84.19 87 ASP A C 1
ATOM 639 O O . ASP A 1 87 ? -28.823 8.652 32.093 1.00 84.19 87 ASP A O 1
ATOM 643 N N . ASP A 1 88 ? -28.762 10.702 31.190 1.00 86.00 88 ASP A N 1
ATOM 644 C CA . ASP A 1 88 ? -30.214 10.920 31.245 1.00 86.00 88 ASP A CA 1
ATOM 645 C C . ASP A 1 88 ? -30.986 9.921 30.363 1.00 86.00 88 ASP A C 1
ATOM 647 O O . ASP A 1 88 ? -31.969 9.306 30.782 1.00 86.00 88 ASP A O 1
ATOM 651 N N . THR A 1 89 ? -30.488 9.665 29.149 1.00 89.31 89 THR A N 1
ATOM 652 C CA . THR A 1 89 ? -31.099 8.680 28.243 1.00 89.31 89 THR A CA 1
ATOM 653 C C . THR A 1 89 ? -30.957 7.265 28.801 1.00 89.31 89 THR A C 1
ATOM 655 O O . THR A 1 89 ? -31.898 6.473 28.729 1.00 89.31 89 THR A O 1
ATOM 658 N N . ARG A 1 90 ? -29.815 6.954 29.422 1.00 88.75 90 ARG A N 1
ATOM 659 C CA . ARG A 1 90 ? -29.581 5.676 30.101 1.00 88.75 90 ARG A CA 1
ATOM 660 C C . ARG A 1 90 ? -30.525 5.487 31.286 1.00 88.75 90 ARG A C 1
ATOM 662 O O . ARG A 1 90 ? -31.103 4.412 31.421 1.00 88.75 90 ARG A O 1
ATOM 669 N N . ALA A 1 91 ? -30.726 6.522 32.100 1.00 90.94 91 ALA A N 1
ATOM 670 C CA . ALA A 1 91 ? -31.658 6.496 33.223 1.00 90.94 91 ALA A CA 1
ATOM 671 C C . ALA A 1 91 ? -33.101 6.256 32.752 1.00 90.94 91 ALA A C 1
ATOM 673 O O . ALA A 1 91 ? -33.800 5.416 33.319 1.00 90.94 91 ALA A O 1
ATOM 674 N N . ARG A 1 92 ? -33.525 6.904 31.657 1.00 88.81 92 ARG A N 1
ATOM 675 C CA . ARG A 1 92 ? -34.838 6.656 31.037 1.00 88.81 92 ARG A CA 1
ATOM 676 C C . ARG A 1 92 ? -34.998 5.227 30.521 1.00 88.81 92 ARG A C 1
ATOM 678 O O . ARG A 1 92 ? -36.056 4.636 30.709 1.00 88.81 92 ARG A O 1
ATOM 685 N N . MET A 1 93 ? -33.970 4.667 29.879 1.00 90.62 93 MET A N 1
ATOM 686 C CA . MET A 1 93 ? -33.993 3.270 29.426 1.00 90.62 93 MET A CA 1
ATOM 687 C C . MET A 1 93 ? -34.060 2.292 30.606 1.00 90.62 93 MET A C 1
ATOM 689 O O . MET A 1 93 ? -34.814 1.324 30.543 1.00 90.62 93 MET A O 1
ATOM 693 N N . ALA A 1 94 ? -33.318 2.560 31.686 1.00 89.31 94 ALA A N 1
ATOM 694 C CA . ALA A 1 94 ? -33.297 1.732 32.892 1.00 89.31 94 ALA A CA 1
ATOM 695 C C . ALA A 1 94 ? -34.619 1.775 33.675 1.00 89.31 94 ALA A C 1
ATOM 697 O O . ALA A 1 94 ? -35.023 0.760 34.238 1.00 89.31 94 ALA A O 1
ATOM 698 N N . ALA A 1 95 ? -35.307 2.921 33.688 1.00 91.56 95 ALA A N 1
ATOM 699 C CA . ALA A 1 95 ? -36.626 3.059 34.304 1.00 91.56 95 ALA A CA 1
ATOM 700 C C . ALA A 1 95 ? -37.708 2.226 33.588 1.00 91.56 95 ALA A C 1
ATOM 702 O O . ALA A 1 95 ? -38.704 1.856 34.207 1.00 91.56 95 ALA A O 1
ATOM 703 N N . GLY A 1 96 ? -37.488 1.891 32.309 1.00 85.31 96 GLY A N 1
ATOM 704 C CA . GLY A 1 96 ? -38.420 1.120 31.491 1.00 85.31 96 GLY A CA 1
ATOM 705 C C . GLY A 1 96 ? -39.694 1.897 31.136 1.00 85.31 96 GLY A C 1
ATOM 706 O O . GLY A 1 96 ? -40.050 2.892 31.761 1.00 85.31 96 GLY A O 1
ATOM 707 N N . VAL A 1 97 ? -40.402 1.449 30.096 1.00 80.12 97 VAL A N 1
ATOM 708 C CA . VAL A 1 97 ? -41.741 1.969 29.775 1.00 80.12 97 VAL A CA 1
ATOM 709 C C . VAL A 1 97 ? -42.757 1.116 30.526 1.00 80.12 97 VAL A C 1
ATOM 711 O O . VAL A 1 97 ? -43.158 0.054 30.050 1.00 80.12 97 VAL A O 1
ATOM 714 N N . THR A 1 98 ? -43.141 1.549 31.722 1.00 72.12 98 THR A N 1
ATOM 715 C CA . THR A 1 98 ? -44.294 0.989 32.430 1.00 72.12 98 THR A CA 1
ATOM 716 C C . THR A 1 98 ? -45.567 1.564 31.813 1.00 72.12 98 THR A C 1
ATOM 718 O O . THR A 1 98 ? -45.739 2.779 31.725 1.00 72.12 98 THR A O 1
ATOM 721 N N . ARG A 1 99 ? -46.407 0.671 31.288 1.00 55.34 99 ARG A N 1
ATOM 722 C CA . ARG A 1 99 ? -47.709 1.003 30.705 1.00 55.34 99 ARG A CA 1
ATOM 723 C C . ARG A 1 99 ? -48.758 1.187 31.791 1.00 55.34 99 ARG A C 1
ATOM 725 O O . ARG A 1 99 ? -48.731 0.378 32.744 1.00 55.34 99 ARG A O 1
#